Protein AF-A0A431PC73-F1 (afdb_monomer_lite)

Sequence (158 aa):
MQTQPTTPFGRRTLSLAMVASQAATKEFASRPDASETVVHKWRLFRALTEAKAPLGVTDRALSVLHALLSFHQETALTLPEKDANGSESAAVPGIVVFPSNKELSIRAHGMAPATLRRHIAMLVDAGLIIRRDSPNGKRFARRGQGGEIEDAFGFDLT

Foldseek 3Di:
DDDDDQDDEDPDDDDPLLVVLVVVLVVLVPDQCQQVDKDQLVVVLVVCVVVVVVLVADPLLSLLVQLQVVQVPDRIQGQDDDPPPPPLFARPPADFDFDDLVSSCVSSVNDDSVSSVVSVVSCSSSSQKHFRADNVRHFDFDADPVRHGNDGGGIHRD

pLDDT: mean 81.9, std 15.95, range [33.78, 97.06]

Structure (mmCIF, N/CA/C/O backbone):
data_AF-A0A431PC73-F1
#
_entry.id   AF-A0A431PC73-F1
#
loop_
_atom_site.group_PDB
_atom_site.id
_atom_site.type_symbol
_atom_site.label_atom_id
_atom_site.label_alt_id
_atom_site.label_comp_id
_atom_site.label_asym_id
_atom_site.label_entity_id
_atom_site.label_seq_id
_atom_site.pdbx_PDB_ins_code
_atom_site.Cartn_x
_atom_site.Cartn_y
_atom_site.Cartn_z
_atom_site.occupancy
_atom_site.B_iso_or_equiv
_atom_site.auth_seq_id
_atom_site.auth_comp_id
_atom_site.auth_asym_id
_atom_site.auth_atom_id
_atom_site.pdbx_PDB_model_num
ATOM 1 N N . MET A 1 1 ? -24.101 4.544 8.118 1.00 37.22 1 MET A N 1
ATOM 2 C CA . MET A 1 1 ? -23.290 3.620 7.279 1.00 37.22 1 MET A CA 1
ATOM 3 C C . MET A 1 1 ? -23.233 4.135 5.841 1.00 37.22 1 MET A C 1
ATOM 5 O O . MET A 1 1 ? -23.961 3.645 4.985 1.00 37.22 1 MET A O 1
ATOM 9 N N . GLN A 1 2 ? -22.400 5.137 5.548 1.00 37.31 2 GLN A N 1
ATOM 10 C CA . GLN A 1 2 ? -22.151 5.520 4.156 1.00 37.31 2 GLN A CA 1
ATOM 11 C C . GLN A 1 2 ? -21.099 4.587 3.558 1.00 37.31 2 GLN A C 1
ATOM 13 O O . GLN A 1 2 ? -19.930 4.590 3.938 1.00 37.31 2 GLN A O 1
ATOM 18 N N . THR A 1 3 ? -21.518 3.748 2.617 1.00 43.91 3 THR A N 1
ATOM 19 C CA . THR A 1 3 ? -20.591 3.007 1.768 1.00 43.91 3 THR A CA 1
ATOM 20 C C . THR A 1 3 ? -19.985 3.988 0.769 1.00 43.91 3 THR A C 1
ATOM 22 O O . THR A 1 3 ? -20.680 4.411 -0.149 1.00 43.91 3 THR A O 1
ATOM 25 N N . GLN A 1 4 ? -18.706 4.337 0.910 1.00 56.22 4 GLN A N 1
ATOM 26 C CA . GLN A 1 4 ? -17.940 4.953 -0.178 1.00 56.22 4 GLN A CA 1
ATOM 27 C C . GLN A 1 4 ? -17.245 3.833 -0.973 1.00 56.22 4 GLN A C 1
ATOM 29 O O . GLN A 1 4 ? -16.171 3.379 -0.572 1.00 56.22 4 GLN A O 1
ATOM 34 N N . PRO A 1 5 ? -17.852 3.285 -2.045 1.00 54.59 5 PRO A N 1
ATOM 35 C CA . PRO A 1 5 ? -17.118 2.436 -2.973 1.00 54.59 5 PRO A CA 1
ATOM 36 C C . PRO A 1 5 ? -16.045 3.285 -3.661 1.00 54.59 5 PRO A C 1
ATOM 38 O O . PRO A 1 5 ? -16.357 4.285 -4.308 1.00 54.59 5 PRO A O 1
ATOM 41 N N . THR A 1 6 ? -14.773 2.908 -3.526 1.00 66.44 6 THR A N 1
ATOM 42 C CA . THR A 1 6 ? -13.693 3.580 -4.253 1.00 66.44 6 THR A CA 1
ATOM 43 C C . THR A 1 6 ? -13.638 2.998 -5.657 1.00 66.44 6 THR A C 1
ATOM 45 O O . THR A 1 6 ? -13.042 1.951 -5.916 1.00 66.44 6 THR A O 1
ATOM 48 N N . THR A 1 7 ? -14.341 3.645 -6.582 1.00 67.75 7 THR A N 1
ATOM 49 C CA . THR A 1 7 ? -14.282 3.286 -7.999 1.00 67.75 7 THR A CA 1
ATOM 50 C C . THR A 1 7 ? -12.959 3.769 -8.596 1.00 67.75 7 THR A C 1
ATOM 52 O O . THR A 1 7 ? -12.569 4.910 -8.329 1.00 67.75 7 THR A O 1
ATOM 55 N N . PRO A 1 8 ? -12.274 2.957 -9.421 1.00 78.12 8 PRO A N 1
ATOM 56 C CA . PRO A 1 8 ? -11.050 3.382 -10.085 1.00 78.12 8 PRO A CA 1
ATOM 57 C C . PRO A 1 8 ? -11.268 4.659 -10.902 1.00 78.12 8 PRO A C 1
ATOM 59 O O . PRO A 1 8 ? -12.231 4.764 -11.661 1.00 78.12 8 PRO A O 1
ATOM 62 N N . PHE A 1 9 ? -10.362 5.627 -10.779 1.00 79.25 9 PHE A N 1
ATOM 63 C CA . PHE A 1 9 ? -10.462 6.864 -11.554 1.00 79.25 9 PHE A CA 1
ATOM 64 C C . PHE A 1 9 ? -10.069 6.655 -13.028 1.00 79.25 9 PHE A C 1
ATOM 66 O O . PHE A 1 9 ? -9.102 5.957 -13.355 1.00 79.25 9 PHE A O 1
ATOM 73 N N . GLY A 1 10 ? -10.786 7.328 -13.932 1.00 79.38 10 GLY A N 1
ATOM 74 C CA . GLY A 1 10 ? -10.512 7.326 -15.369 1.00 79.38 10 GLY A CA 1
ATOM 75 C C . GLY A 1 10 ? -11.028 6.072 -16.080 1.00 79.38 10 GLY A C 1
ATOM 76 O O . GLY A 1 10 ? -12.151 5.642 -15.861 1.00 79.38 10 GLY A O 1
ATOM 77 N N . ARG A 1 11 ? -10.215 5.496 -16.977 1.00 77.81 11 ARG A N 1
ATOM 78 C CA . ARG A 1 11 ? -10.589 4.330 -17.808 1.00 77.81 11 ARG A CA 1
ATOM 79 C C . ARG A 1 11 ? -10.209 2.975 -17.193 1.00 77.81 11 ARG A C 1
ATOM 81 O O . ARG A 1 11 ? -10.159 1.977 -17.907 1.00 77.81 11 ARG A O 1
ATOM 88 N N . ARG A 1 12 ? -9.856 2.925 -15.905 1.00 78.75 12 ARG A N 1
ATOM 89 C CA . ARG A 1 12 ? -9.447 1.669 -15.262 1.00 78.75 12 ARG A CA 1
ATOM 90 C C . ARG A 1 12 ? -10.686 0.845 -14.916 1.00 78.75 12 ARG A C 1
ATOM 92 O O . ARG A 1 12 ? -11.622 1.348 -14.309 1.00 78.75 12 ARG A O 1
ATOM 99 N N . THR A 1 13 ? -10.674 -0.426 -15.292 1.00 81.88 13 THR A N 1
ATOM 100 C CA . THR A 1 13 ? -11.753 -1.366 -14.983 1.00 81.88 13 THR A CA 1
ATOM 101 C C . THR A 1 13 ? -11.747 -1.734 -13.501 1.00 81.88 13 THR A C 1
ATOM 103 O O . THR A 1 13 ? -10.682 -1.949 -12.918 1.00 81.88 13 THR A O 1
ATOM 106 N N . LEU A 1 14 ? -12.935 -1.844 -12.908 1.00 84.62 14 LEU A N 1
ATOM 107 C CA . LEU A 1 14 ? -13.128 -2.409 -11.575 1.00 84.62 14 LEU A CA 1
ATOM 108 C C . LEU A 1 14 ? -13.103 -3.941 -11.679 1.00 84.62 14 LEU A C 1
ATOM 110 O O . LEU A 1 14 ? -13.917 -4.515 -12.399 1.00 84.62 14 LEU A O 1
ATOM 114 N N . SER A 1 15 ? -12.160 -4.596 -11.000 1.00 85.56 15 SER A N 1
ATOM 115 C CA . SER A 1 15 ? -12.073 -6.062 -10.975 1.00 85.56 15 SER A CA 1
ATOM 116 C C . SER A 1 15 ? -12.799 -6.647 -9.763 1.00 85.56 15 SER A C 1
ATOM 118 O O . SER A 1 15 ? -12.944 -5.987 -8.733 1.00 85.56 15 SER A O 1
ATOM 120 N N . LEU A 1 16 ? -13.215 -7.915 -9.855 1.00 84.88 16 LEU A N 1
ATOM 121 C CA . LEU A 1 16 ? -13.818 -8.628 -8.724 1.00 84.88 16 LEU A CA 1
ATOM 122 C C . LEU A 1 16 ? -12.860 -8.711 -7.527 1.00 84.88 16 LEU A C 1
ATOM 124 O O . LEU A 1 16 ? -13.297 -8.550 -6.394 1.00 84.88 16 LEU A O 1
ATOM 128 N N . ALA A 1 17 ? -11.559 -8.887 -7.779 1.00 83.44 17 ALA A N 1
ATOM 129 C CA . ALA A 1 17 ? -10.535 -8.892 -6.736 1.00 83.44 17 ALA A CA 1
ATOM 130 C C . ALA A 1 17 ? -10.521 -7.574 -5.944 1.00 83.44 17 ALA A C 1
ATOM 132 O O . ALA A 1 17 ? -10.497 -7.601 -4.721 1.00 83.44 17 ALA A O 1
ATOM 133 N N . MET A 1 18 ? -10.644 -6.423 -6.619 1.00 85.50 18 MET A N 1
ATOM 134 C CA . MET A 1 18 ? -10.727 -5.123 -5.941 1.00 85.50 18 MET A CA 1
ATOM 135 C C . MET A 1 18 ? -11.972 -5.013 -5.058 1.00 85.50 18 MET A C 1
ATOM 137 O O . MET A 1 18 ? -11.890 -4.490 -3.949 1.00 85.50 18 MET A O 1
ATOM 141 N N . VAL A 1 19 ? -13.120 -5.501 -5.537 1.00 87.31 19 VAL A N 1
ATOM 142 C CA . VAL A 1 19 ? -14.366 -5.503 -4.756 1.00 87.31 19 VAL A CA 1
ATOM 143 C C . VAL A 1 19 ? -14.240 -6.430 -3.547 1.00 87.31 19 VAL A C 1
ATOM 145 O O . VAL A 1 19 ? -14.626 -6.039 -2.448 1.00 87.31 19 VAL A O 1
ATOM 148 N N . ALA A 1 20 ? -13.656 -7.615 -3.728 1.00 86.69 20 ALA A N 1
ATOM 149 C CA . ALA A 1 20 ? -13.419 -8.576 -2.657 1.00 86.69 20 ALA A CA 1
ATOM 150 C C . ALA A 1 20 ? -12.474 -8.013 -1.586 1.00 86.69 20 ALA A C 1
ATOM 152 O O . ALA A 1 20 ? -12.805 -8.082 -0.406 1.00 86.69 20 ALA A O 1
ATOM 153 N N . SER A 1 21 ? -11.361 -7.378 -1.975 1.00 86.00 21 SER A N 1
ATOM 154 C CA . SER A 1 21 ? -10.459 -6.701 -1.034 1.00 86.00 21 SER A CA 1
ATOM 155 C C . SER A 1 21 ? -11.179 -5.592 -0.265 1.00 86.00 21 SER A C 1
ATOM 157 O O . SER A 1 21 ? -11.109 -5.554 0.956 1.00 86.00 21 SER A O 1
ATOM 159 N N . GLN A 1 22 ? -11.953 -4.735 -0.946 1.00 85.88 22 GLN A N 1
ATOM 160 C CA . GLN A 1 22 ? -12.734 -3.688 -0.272 1.00 85.88 22 GLN A CA 1
ATOM 161 C C . GLN A 1 22 ? -13.784 -4.258 0.693 1.00 85.88 22 GLN A C 1
ATOM 163 O O . GLN A 1 22 ? -14.044 -3.657 1.734 1.00 85.88 22 GLN A O 1
ATOM 168 N N . ALA A 1 23 ? -14.417 -5.381 0.349 1.00 86.19 23 ALA A N 1
ATOM 169 C CA . ALA A 1 23 ? -15.385 -6.047 1.212 1.00 86.19 23 ALA A CA 1
ATOM 170 C C . ALA A 1 23 ? -14.708 -6.666 2.443 1.00 86.19 23 ALA A C 1
ATOM 172 O O . ALA A 1 23 ? -15.176 -6.439 3.555 1.00 86.19 23 ALA A O 1
ATOM 173 N N . ALA A 1 24 ? -13.583 -7.361 2.259 1.00 86.25 24 ALA A N 1
ATOM 174 C CA . ALA A 1 24 ? -12.820 -7.978 3.341 1.00 86.25 24 ALA A CA 1
ATOM 175 C C . ALA A 1 24 ? -12.289 -6.935 4.336 1.00 86.25 24 ALA A C 1
ATOM 177 O O . ALA A 1 24 ? -12.461 -7.098 5.541 1.00 86.25 24 ALA A O 1
ATOM 178 N N . THR A 1 25 ? -11.732 -5.821 3.848 1.00 85.19 25 THR A N 1
ATOM 179 C CA . THR A 1 25 ? -11.276 -4.715 4.706 1.00 85.19 25 THR A CA 1
ATOM 180 C C . THR A 1 25 ? -12.433 -4.107 5.503 1.00 85.19 25 THR A C 1
ATOM 182 O O . THR A 1 25 ? -12.283 -3.814 6.688 1.00 85.19 25 THR A O 1
ATOM 185 N N . LYS A 1 26 ? -13.619 -3.952 4.894 1.00 82.69 26 LYS A N 1
ATOM 186 C CA . LYS A 1 26 ? -14.819 -3.464 5.598 1.00 82.69 26 LYS A CA 1
ATOM 187 C C . LYS A 1 26 ? -15.314 -4.446 6.650 1.00 82.69 26 LYS A C 1
ATOM 189 O O . LYS A 1 26 ? -15.692 -4.015 7.735 1.00 82.69 26 LYS A O 1
ATOM 194 N N . GLU A 1 27 ? -15.338 -5.736 6.324 1.00 84.88 27 GLU A N 1
ATOM 195 C CA . GLU A 1 27 ? -15.723 -6.781 7.267 1.00 84.88 27 GLU A CA 1
ATOM 196 C C . GLU A 1 27 ? -14.771 -6.774 8.463 1.00 84.88 27 GLU A C 1
ATOM 198 O O . GLU A 1 27 ? -15.233 -6.694 9.597 1.00 84.88 27 GLU A O 1
ATOM 203 N N . PHE A 1 28 ? -13.458 -6.748 8.215 1.00 83.94 28 PHE A N 1
ATOM 204 C CA . PHE A 1 28 ? -12.444 -6.655 9.259 1.00 83.94 28 PHE A CA 1
ATOM 205 C C . PHE A 1 28 ? -12.649 -5.410 10.133 1.00 83.94 28 PHE A C 1
ATOM 207 O O . PHE A 1 28 ? -12.823 -5.545 11.337 1.00 83.94 28 PHE A O 1
ATOM 214 N N . ALA A 1 29 ? -12.772 -4.219 9.540 1.00 80.81 29 ALA A N 1
ATOM 215 C CA . ALA A 1 29 ? -12.996 -2.965 10.273 1.00 80.81 29 ALA A CA 1
ATOM 216 C C . ALA A 1 29 ? -14.370 -2.865 10.979 1.00 80.81 29 ALA A C 1
ATOM 218 O O . ALA A 1 29 ? -14.631 -1.923 11.736 1.00 80.81 29 ALA A O 1
ATOM 219 N N . SER A 1 30 ? -15.295 -3.789 10.705 1.00 79.62 30 SER A N 1
ATOM 220 C CA . SER A 1 30 ? -16.579 -3.875 11.407 1.00 79.62 30 SER A CA 1
ATOM 221 C C . SER A 1 30 ? -16.519 -4.722 12.677 1.00 79.62 30 SER A C 1
ATOM 223 O O . SER A 1 30 ? -17.441 -4.631 13.488 1.00 79.62 30 SER A O 1
ATOM 225 N N . ARG A 1 31 ? -15.453 -5.511 12.867 1.00 81.50 31 ARG A N 1
ATOM 226 C CA . ARG A 1 31 ? -15.305 -6.358 14.050 1.00 81.50 31 ARG A CA 1
ATOM 227 C C . ARG A 1 31 ? -14.971 -5.507 15.285 1.00 81.50 31 ARG A C 1
ATOM 229 O O . ARG A 1 31 ? -14.236 -4.527 15.161 1.00 81.50 31 ARG A O 1
ATOM 236 N N . PRO A 1 32 ? -15.511 -5.849 16.465 1.00 74.50 32 PRO A N 1
ATOM 237 C CA . PRO A 1 32 ? -15.294 -5.076 17.689 1.00 74.50 32 PRO A CA 1
ATOM 238 C C . PRO A 1 32 ? -13.840 -5.121 18.189 1.00 74.50 32 PRO A C 1
ATOM 240 O O . PRO A 1 32 ? -13.393 -4.173 18.816 1.00 74.50 32 PRO A O 1
ATOM 243 N N . ASP A 1 33 ? -13.095 -6.177 17.865 1.00 79.25 33 ASP A N 1
ATOM 244 C CA . ASP A 1 33 ? -11.677 -6.393 18.193 1.00 79.25 33 ASP A CA 1
ATOM 245 C C . ASP A 1 33 ? -10.706 -5.809 17.145 1.00 79.25 33 ASP A C 1
ATOM 247 O O . ASP A 1 33 ? -9.482 -5.890 17.279 1.00 79.25 33 ASP A O 1
ATOM 251 N N . ALA A 1 34 ? -11.227 -5.205 16.073 1.00 75.50 34 ALA A N 1
ATOM 252 C CA . ALA A 1 34 ? -10.406 -4.724 14.966 1.00 75.50 34 ALA A CA 1
ATOM 253 C C . ALA A 1 34 ? -9.496 -3.551 15.365 1.00 75.50 34 ALA A C 1
ATOM 255 O O . ALA A 1 34 ? -8.365 -3.467 14.887 1.00 75.50 34 ALA A O 1
ATOM 256 N N . SER A 1 35 ? -9.957 -2.666 16.257 1.00 73.69 35 SER A N 1
ATOM 257 C CA . SER A 1 35 ? -9.148 -1.564 16.801 1.00 73.69 35 SER A CA 1
ATOM 258 C C . SER A 1 35 ? -8.078 -2.042 17.786 1.00 73.69 35 SER A C 1
ATOM 260 O O . SER A 1 35 ? -7.028 -1.417 17.899 1.00 73.69 35 SER A O 1
ATOM 262 N N . GLU A 1 36 ? -8.294 -3.185 18.444 1.00 79.31 36 GLU A N 1
ATOM 263 C CA . GLU A 1 36 ? -7.313 -3.812 19.343 1.00 79.31 36 GLU A CA 1
ATOM 264 C C . GLU A 1 36 ? -6.203 -4.548 18.577 1.00 79.31 36 GLU A C 1
ATOM 266 O O . GLU A 1 36 ? -5.152 -4.886 19.130 1.00 79.31 36 GLU A O 1
ATOM 271 N N . THR A 1 37 ? -6.407 -4.797 17.281 1.00 81.56 37 THR A N 1
ATOM 272 C CA . THR A 1 37 ? -5.429 -5.488 16.446 1.00 81.56 37 THR A CA 1
ATOM 273 C C . THR A 1 37 ? -4.266 -4.557 16.099 1.00 81.56 37 THR A C 1
ATOM 275 O O . THR A 1 37 ? -4.354 -3.705 15.217 1.00 81.56 37 THR A O 1
ATOM 278 N N . VAL A 1 38 ? -3.133 -4.764 16.773 1.00 85.81 38 VAL A N 1
ATOM 279 C CA . VAL A 1 38 ? -1.888 -4.015 16.549 1.00 85.81 38 VAL A CA 1
ATOM 280 C C . VAL A 1 38 ? -0.928 -4.828 15.679 1.00 85.81 38 VAL A C 1
ATOM 282 O O . VAL A 1 38 ? -0.388 -5.849 16.114 1.00 85.81 38 VAL A O 1
ATOM 285 N N . VAL A 1 39 ? -0.632 -4.354 14.465 1.00 88.50 39 VAL A N 1
ATOM 286 C CA . VAL A 1 39 ? 0.320 -5.024 13.559 1.00 88.50 39 VAL A CA 1
ATOM 287 C C . VAL A 1 39 ? 1.603 -4.213 13.403 1.00 88.50 39 VAL A C 1
ATOM 289 O O . VAL A 1 39 ? 1.595 -3.061 12.990 1.00 88.50 39 VAL A O 1
ATOM 292 N N . HIS A 1 40 ? 2.762 -4.815 13.674 1.00 92.06 40 HIS A N 1
ATOM 293 C CA . HIS A 1 40 ? 4.047 -4.135 13.485 1.00 92.06 40 HIS A CA 1
ATOM 294 C C . HIS A 1 40 ? 4.447 -4.082 11.998 1.00 92.06 40 HIS A C 1
ATOM 296 O O . HIS A 1 40 ? 4.828 -5.109 11.419 1.00 92.06 40 HIS A O 1
ATOM 302 N N . LYS A 1 41 ? 4.483 -2.881 11.398 1.00 93.06 41 LYS A N 1
ATOM 303 C CA . LYS A 1 41 ? 4.658 -2.673 9.944 1.00 93.06 41 LYS A CA 1
ATOM 304 C C . LYS A 1 41 ? 5.851 -3.408 9.335 1.00 93.06 41 LYS A C 1
ATOM 306 O O . LYS A 1 41 ? 5.728 -4.061 8.304 1.00 93.06 41 LYS A O 1
ATOM 311 N N . TRP A 1 42 ? 7.008 -3.382 10.000 1.00 94.38 42 TRP A N 1
ATOM 312 C CA . TRP A 1 42 ? 8.220 -4.012 9.461 1.00 94.38 42 TRP A CA 1
ATOM 313 C C . TRP A 1 42 ? 8.271 -5.529 9.647 1.00 94.38 42 TRP A C 1
ATOM 315 O O . TRP A 1 42 ? 8.955 -6.215 8.890 1.00 94.38 42 TRP A O 1
ATOM 325 N N . ARG A 1 43 ? 7.527 -6.074 10.618 1.00 94.00 43 ARG A N 1
ATOM 326 C CA . ARG A 1 43 ? 7.406 -7.526 10.784 1.00 94.00 43 ARG A CA 1
ATOM 327 C C . ARG A 1 43 ? 6.495 -8.078 9.691 1.00 94.00 43 ARG A C 1
ATOM 329 O O . ARG A 1 43 ? 6.859 -9.065 9.062 1.00 94.00 43 ARG A O 1
ATOM 336 N N . LEU A 1 44 ? 5.387 -7.383 9.420 1.00 92.81 44 LEU A N 1
ATOM 337 C CA . LEU A 1 44 ? 4.516 -7.663 8.282 1.00 92.81 44 LEU A CA 1
ATOM 338 C C . LEU A 1 44 ? 5.287 -7.565 6.960 1.00 92.81 44 LEU A C 1
ATOM 340 O O . LEU A 1 44 ? 5.277 -8.505 6.176 1.00 92.81 44 LEU A O 1
ATOM 344 N N . PHE A 1 45 ? 6.023 -6.473 6.739 1.00 95.00 45 PHE A N 1
ATOM 345 C CA . PHE A 1 45 ? 6.813 -6.294 5.521 1.00 95.00 45 PHE A CA 1
ATOM 346 C C . PHE A 1 45 ? 7.827 -7.425 5.297 1.00 95.00 45 PHE A C 1
ATOM 348 O O . PHE A 1 45 ? 7.980 -7.911 4.175 1.00 95.00 45 PHE A O 1
ATOM 355 N N . ARG A 1 46 ? 8.497 -7.883 6.363 1.00 95.88 46 ARG A N 1
ATOM 356 C CA . ARG A 1 46 ? 9.415 -9.022 6.276 1.00 95.88 46 ARG A CA 1
ATOM 357 C C . ARG A 1 46 ? 8.679 -10.307 5.887 1.00 95.88 46 ARG A C 1
ATOM 359 O O . ARG A 1 46 ? 9.112 -10.971 4.952 1.00 95.88 46 ARG A O 1
ATOM 366 N N . ALA A 1 47 ? 7.544 -10.602 6.521 1.00 95.06 47 ALA A N 1
ATOM 367 C CA . ALA A 1 47 ? 6.726 -11.768 6.179 1.00 95.06 47 ALA A CA 1
ATOM 368 C C . ALA A 1 47 ? 6.241 -11.731 4.716 1.00 95.06 47 ALA A C 1
ATOM 370 O O . ALA A 1 47 ? 6.323 -12.731 4.009 1.00 95.06 47 ALA A O 1
ATOM 371 N N . LEU A 1 48 ? 5.819 -10.563 4.221 1.00 94.75 48 LEU A N 1
ATOM 372 C CA . LEU A 1 48 ? 5.451 -10.372 2.812 1.00 94.75 48 LEU A CA 1
ATOM 373 C C . LEU A 1 48 ? 6.641 -10.569 1.865 1.00 94.75 48 LEU A C 1
ATOM 375 O O . LEU A 1 48 ? 6.476 -11.077 0.759 1.00 94.75 48 LEU A O 1
ATOM 379 N N . THR A 1 49 ? 7.843 -10.181 2.295 1.00 95.44 49 THR A N 1
ATOM 380 C CA . THR A 1 49 ? 9.074 -10.380 1.519 1.00 95.44 49 THR A CA 1
ATOM 381 C C . THR A 1 49 ? 9.437 -11.858 1.415 1.00 95.44 49 THR A C 1
ATOM 383 O O . THR A 1 49 ? 9.802 -12.323 0.336 1.00 95.44 49 THR A O 1
ATOM 386 N N . GLU A 1 50 ? 9.285 -12.6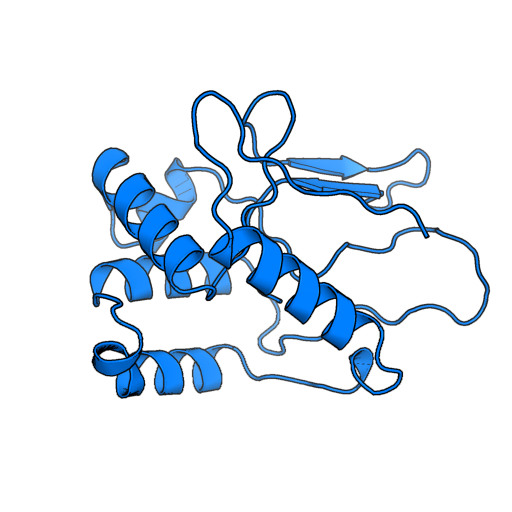08 2.507 1.00 95.62 50 GLU A N 1
ATOM 387 C CA . GLU A 1 50 ? 9.467 -14.063 2.539 1.00 95.62 50 GLU A CA 1
ATOM 388 C C . GLU A 1 50 ? 8.407 -14.774 1.675 1.00 95.62 50 GLU A C 1
ATOM 390 O O . GLU A 1 50 ? 8.728 -15.683 0.912 1.00 95.62 50 GLU A O 1
ATOM 395 N N . ALA A 1 51 ? 7.159 -14.295 1.703 1.00 94.31 51 ALA A N 1
ATOM 396 C CA . ALA A 1 51 ? 6.029 -14.847 0.954 1.00 94.31 51 ALA A CA 1
ATOM 397 C C . ALA A 1 51 ? 5.829 -14.240 -0.453 1.00 94.31 51 ALA A C 1
ATOM 399 O O . ALA A 1 51 ? 4.780 -14.427 -1.068 1.00 94.31 51 ALA A O 1
ATOM 400 N N . LYS A 1 52 ? 6.810 -13.520 -1.011 1.00 93.31 52 LYS A N 1
ATOM 401 C CA . LYS A 1 52 ? 6.620 -12.757 -2.263 1.00 93.31 52 LYS A CA 1
ATOM 402 C C . LYS A 1 52 ? 6.214 -13.608 -3.473 1.00 93.31 52 LYS A C 1
ATOM 404 O O . LYS A 1 52 ? 5.410 -13.171 -4.293 1.00 93.31 52 LYS A O 1
ATOM 409 N N . ALA A 1 53 ? 6.757 -14.824 -3.571 1.00 92.75 53 ALA A N 1
ATOM 410 C CA . ALA A 1 53 ? 6.512 -15.738 -4.684 1.00 92.75 53 ALA A CA 1
ATOM 411 C C . ALA A 1 53 ? 5.057 -16.242 -4.734 1.00 92.75 53 ALA A C 1
ATOM 413 O O . ALA A 1 53 ? 4.420 -16.040 -5.769 1.00 92.75 53 ALA A O 1
ATOM 414 N N . PRO A 1 54 ? 4.486 -16.827 -3.657 1.00 94.44 54 PRO A N 1
ATOM 415 C CA . PRO A 1 54 ? 3.080 -17.237 -3.661 1.00 94.44 54 PRO A CA 1
ATOM 416 C C . PRO A 1 54 ? 2.106 -16.056 -3.767 1.00 94.44 54 PRO A C 1
ATOM 418 O O . PRO A 1 54 ? 1.013 -16.221 -4.296 1.00 94.44 54 PRO A O 1
ATOM 421 N N . LEU A 1 55 ? 2.505 -14.859 -3.324 1.00 90.56 55 LEU A N 1
ATOM 422 C CA . LEU A 1 55 ? 1.714 -13.633 -3.477 1.00 90.56 55 LEU A CA 1
ATOM 423 C C . LEU A 1 55 ? 1.764 -13.037 -4.897 1.00 90.56 55 LEU A C 1
ATOM 425 O O . LEU A 1 55 ? 1.051 -12.078 -5.181 1.00 90.56 55 LEU A O 1
ATOM 429 N N . GLY A 1 56 ? 2.619 -13.554 -5.788 1.00 92.62 56 GLY A N 1
ATOM 430 C CA . GLY A 1 56 ? 2.765 -13.038 -7.152 1.00 92.62 56 GLY A CA 1
ATOM 431 C C . GLY A 1 56 ? 3.354 -11.623 -7.230 1.00 92.62 56 GLY A C 1
ATOM 432 O O . GLY A 1 56 ? 3.164 -10.931 -8.230 1.00 92.62 56 GLY A O 1
ATOM 433 N N . VAL A 1 57 ? 4.072 -11.173 -6.194 1.00 95.19 57 VAL A N 1
ATOM 434 C CA . VAL A 1 57 ? 4.661 -9.827 -6.130 1.00 95.19 57 VAL A CA 1
ATOM 435 C C . VAL A 1 57 ? 6.171 -9.855 -6.347 1.00 95.19 57 VAL A C 1
ATOM 437 O O . VAL A 1 57 ? 6.882 -10.766 -5.930 1.00 95.19 57 VAL A O 1
ATOM 440 N N . THR A 1 58 ? 6.691 -8.819 -7.004 1.00 95.62 58 THR A N 1
ATOM 441 C CA . THR A 1 58 ? 8.133 -8.680 -7.261 1.00 95.62 58 THR A CA 1
ATOM 442 C C . THR A 1 58 ? 8.820 -7.824 -6.205 1.00 95.62 58 THR A C 1
ATOM 44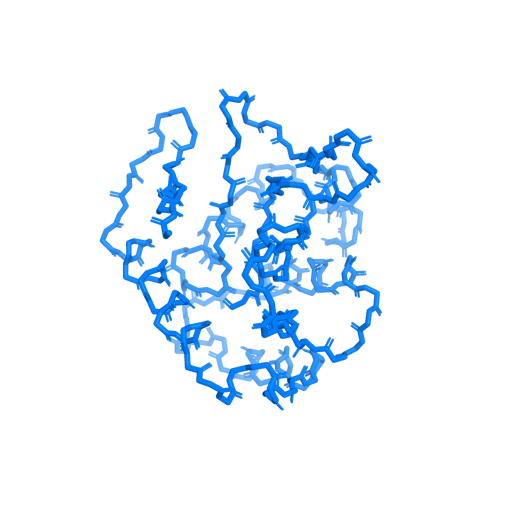4 O O . THR A 1 58 ? 8.193 -6.970 -5.575 1.00 95.62 58 THR A O 1
ATOM 447 N N . ASP A 1 59 ? 10.144 -7.955 -6.092 1.00 95.31 59 ASP A N 1
ATOM 448 C CA . ASP A 1 59 ? 10.975 -7.118 -5.214 1.00 95.31 59 ASP A CA 1
ATOM 449 C C . ASP A 1 59 ? 10.750 -5.619 -5.441 1.00 95.31 59 ASP A C 1
ATOM 451 O O . ASP A 1 59 ? 10.705 -4.833 -4.500 1.00 95.31 59 ASP A O 1
ATOM 455 N N . ARG A 1 60 ? 10.520 -5.213 -6.695 1.00 96.12 60 ARG A N 1
ATOM 456 C CA . ARG A 1 60 ? 10.229 -3.816 -7.033 1.00 96.12 60 ARG A CA 1
ATOM 457 C C . ARG A 1 60 ? 8.871 -3.352 -6.508 1.00 96.12 60 ARG A C 1
ATOM 459 O O . ARG A 1 60 ? 8.759 -2.191 -6.131 1.00 96.12 60 ARG A O 1
ATOM 466 N N . ALA A 1 61 ? 7.856 -4.218 -6.449 1.00 95.94 61 ALA A N 1
ATOM 467 C CA . ALA A 1 61 ? 6.607 -3.871 -5.767 1.00 95.94 61 ALA A CA 1
ATOM 468 C C . ALA A 1 61 ? 6.783 -3.797 -4.257 1.00 95.94 61 ALA A C 1
ATOM 470 O O . ALA A 1 61 ? 6.269 -2.864 -3.648 1.00 95.94 61 ALA A O 1
ATOM 471 N N . LEU A 1 62 ? 7.566 -4.696 -3.666 1.00 96.38 62 LEU A N 1
ATOM 472 C CA . LEU A 1 62 ? 7.890 -4.613 -2.245 1.00 96.38 62 LEU A CA 1
ATOM 473 C C . LEU A 1 62 ? 8.660 -3.329 -1.909 1.00 96.38 62 LEU A C 1
ATOM 475 O O . LEU A 1 62 ? 8.359 -2.704 -0.900 1.00 96.38 62 LEU A O 1
ATOM 479 N N . SER A 1 63 ? 9.55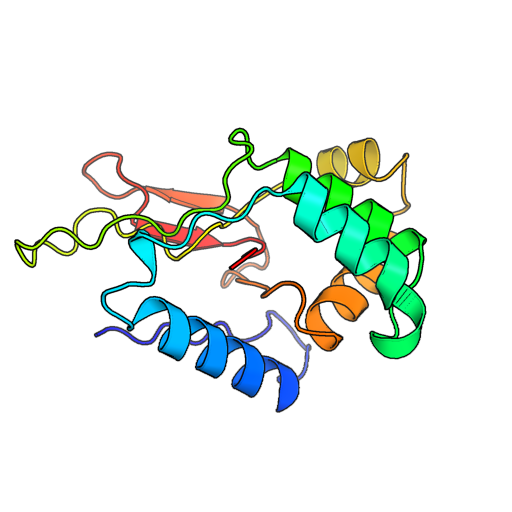9 -2.843 -2.773 1.00 96.81 63 SER A N 1
ATOM 480 C CA . SER A 1 63 ? 10.184 -1.521 -2.588 1.00 96.81 63 SER A CA 1
ATOM 481 C C . SER A 1 63 ? 9.155 -0.384 -2.560 1.00 96.81 63 SER A C 1
ATOM 483 O O . SER A 1 63 ? 9.292 0.561 -1.787 1.00 96.81 63 SER A O 1
ATOM 485 N N . VAL A 1 64 ? 8.107 -0.467 -3.388 1.00 97.06 64 VAL A N 1
ATOM 486 C CA . VAL A 1 64 ? 7.010 0.513 -3.380 1.00 97.06 64 VAL A CA 1
ATOM 487 C C . VAL A 1 64 ? 6.170 0.380 -2.112 1.00 97.06 64 VAL A C 1
ATOM 489 O O . VAL A 1 64 ? 5.846 1.398 -1.508 1.00 97.06 64 VAL A O 1
ATOM 492 N N . LEU A 1 65 ? 5.862 -0.841 -1.671 1.00 96.50 65 LEU A N 1
ATOM 493 C CA . LEU A 1 65 ? 5.137 -1.082 -0.423 1.00 96.50 65 LEU A CA 1
ATOM 494 C C . LEU A 1 65 ? 5.918 -0.558 0.789 1.00 96.50 65 LEU A C 1
ATOM 496 O O . LEU A 1 65 ? 5.360 0.156 1.614 1.00 96.50 65 LEU A O 1
ATOM 500 N N . HIS A 1 66 ? 7.223 -0.826 0.857 1.00 96.50 66 HIS A N 1
ATOM 501 C CA . HIS A 1 66 ? 8.115 -0.270 1.873 1.00 96.50 66 HIS A CA 1
ATOM 502 C C . HIS A 1 66 ? 8.069 1.264 1.879 1.00 96.50 66 HIS A C 1
ATOM 504 O O . HIS A 1 66 ? 7.936 1.889 2.933 1.00 96.50 66 HIS A O 1
ATOM 510 N N . ALA A 1 67 ? 8.140 1.883 0.696 1.00 96.31 67 ALA A N 1
ATOM 511 C CA . ALA A 1 67 ? 8.031 3.329 0.567 1.00 96.31 67 ALA A CA 1
ATOM 512 C C . ALA A 1 67 ? 6.675 3.841 1.082 1.00 96.31 67 ALA A C 1
ATOM 514 O O . ALA A 1 67 ? 6.662 4.812 1.833 1.00 96.31 67 ALA A O 1
ATOM 515 N N . LEU A 1 68 ? 5.560 3.178 0.754 1.00 95.19 68 LEU A N 1
ATOM 516 C CA . LEU A 1 68 ? 4.226 3.518 1.266 1.00 95.19 68 LEU A CA 1
ATOM 517 C C . LEU A 1 68 ? 4.149 3.420 2.797 1.00 95.19 68 LEU A C 1
ATOM 519 O O . LEU A 1 68 ? 3.746 4.388 3.439 1.00 95.19 68 LEU A O 1
ATOM 523 N N . LEU A 1 69 ? 4.619 2.314 3.383 1.00 93.94 69 LEU A N 1
ATOM 524 C CA . LEU A 1 69 ? 4.659 2.103 4.837 1.00 93.94 69 LEU A CA 1
ATOM 525 C C . LEU A 1 69 ? 5.501 3.160 5.564 1.00 93.94 69 LEU A C 1
ATOM 527 O O . LEU A 1 69 ? 5.219 3.498 6.710 1.00 93.94 69 LEU A O 1
ATOM 531 N N . SER A 1 70 ? 6.524 3.713 4.909 1.00 93.19 70 SER A N 1
ATOM 532 C CA . SER A 1 70 ? 7.355 4.769 5.499 1.00 93.19 70 SER A CA 1
ATOM 533 C C . SER A 1 70 ? 6.682 6.149 5.560 1.00 93.19 70 SER A C 1
ATOM 535 O O . SER A 1 70 ? 7.178 7.024 6.266 1.00 93.19 70 SER A O 1
ATOM 537 N N . PHE A 1 71 ? 5.568 6.363 4.846 1.00 90.69 71 PHE A N 1
ATOM 538 C CA . PHE A 1 71 ? 4.746 7.570 5.007 1.00 90.69 71 PHE A CA 1
ATOM 539 C C . PHE A 1 71 ? 3.819 7.484 6.224 1.00 90.69 71 PHE A C 1
ATOM 541 O O . PHE A 1 71 ? 3.340 8.517 6.686 1.00 90.69 71 PHE A O 1
ATOM 548 N N . HIS A 1 72 ? 3.605 6.281 6.763 1.00 87.25 72 HIS A N 1
ATOM 549 C CA . HIS A 1 72 ? 2.979 6.095 8.063 1.00 87.25 72 HIS A CA 1
ATOM 550 C C . HIS A 1 72 ? 4.038 6.255 9.157 1.00 87.25 72 HIS A C 1
ATOM 552 O O . HIS A 1 72 ? 5.000 5.479 9.219 1.00 87.25 72 HIS A O 1
ATOM 558 N N . GLN A 1 73 ? 3.897 7.288 9.991 1.00 82.56 73 GLN A N 1
ATOM 559 C CA . GLN A 1 73 ? 4.910 7.634 10.992 1.00 82.56 73 GLN A CA 1
ATOM 560 C C . GLN A 1 73 ? 5.029 6.535 12.050 1.00 82.56 73 GLN A C 1
ATOM 562 O O . GLN A 1 73 ? 6.133 6.061 12.331 1.00 82.56 73 GLN A O 1
ATOM 567 N N . GLU A 1 74 ? 3.897 6.051 12.556 1.00 85.12 74 GLU A N 1
ATOM 568 C CA . GLU A 1 74 ? 3.875 5.023 13.588 1.00 85.12 74 GLU A CA 1
ATOM 569 C C . GLU A 1 74 ? 4.319 3.662 13.053 1.00 85.12 74 GLU A C 1
ATOM 571 O O . GLU A 1 74 ? 4.177 3.329 11.869 1.00 85.12 74 GLU A O 1
ATOM 576 N N . THR A 1 75 ? 4.932 2.874 13.933 1.00 86.31 75 THR A N 1
ATOM 577 C CA . THR A 1 75 ? 5.409 1.523 13.607 1.00 86.31 75 THR A CA 1
ATOM 578 C C . THR A 1 75 ? 4.315 0.475 13.780 1.00 86.31 75 THR A C 1
ATOM 580 O O . THR A 1 75 ? 4.329 -0.544 13.084 1.00 86.31 75 THR A O 1
ATOM 583 N N . ALA A 1 76 ? 3.368 0.741 14.675 1.00 85.44 76 ALA A N 1
ATOM 584 C CA . ALA A 1 76 ? 2.125 0.005 14.784 1.00 85.44 76 ALA A CA 1
ATOM 585 C C . ALA A 1 76 ? 1.169 0.443 13.668 1.00 85.44 76 ALA A C 1
ATOM 587 O O . ALA A 1 76 ? 1.049 1.626 13.369 1.00 85.44 76 ALA A O 1
ATOM 588 N N . LEU A 1 77 ? 0.536 -0.534 13.033 1.00 83.94 77 LEU A N 1
ATOM 589 C CA . LEU A 1 77 ? -0.621 -0.368 12.174 1.00 83.94 77 LEU A CA 1
ATOM 590 C C . LEU A 1 77 ? -1.826 -0.742 13.032 1.00 83.94 77 LEU A C 1
ATOM 592 O O . LEU A 1 77 ? -1.977 -1.909 13.398 1.00 83.94 77 LEU A O 1
ATOM 596 N N . THR A 1 78 ? -2.611 0.262 13.395 1.00 83.75 78 THR A N 1
ATOM 597 C CA . THR A 1 78 ? -3.836 0.147 14.185 1.00 83.75 78 THR A CA 1
ATOM 598 C C . THR A 1 78 ? -4.958 0.838 13.437 1.00 83.75 78 THR A C 1
ATOM 600 O O . THR A 1 78 ? -4.757 1.864 12.782 1.00 83.75 78 THR A O 1
ATOM 603 N N . LEU A 1 79 ? -6.150 0.258 13.511 1.00 78.75 79 LEU A N 1
ATOM 604 C CA . LEU A 1 79 ? -7.343 0.951 13.057 1.00 78.75 79 LEU A CA 1
ATOM 605 C C . LEU A 1 79 ? -7.723 2.025 14.086 1.00 78.75 79 LEU A C 1
ATOM 607 O O . LEU A 1 79 ? -7.605 1.764 15.283 1.00 78.75 79 LEU A O 1
ATOM 611 N N . PRO A 1 80 ? -8.174 3.214 13.652 1.00 67.69 80 PRO A N 1
ATOM 612 C CA . PRO A 1 80 ? -8.671 4.222 14.580 1.00 67.69 80 PRO A CA 1
ATOM 613 C C . PRO A 1 80 ? -9.872 3.674 15.362 1.00 67.69 80 PRO A C 1
ATOM 615 O O . PRO A 1 80 ? -10.723 2.980 14.795 1.00 67.69 80 PRO A O 1
ATOM 618 N N . GLU A 1 81 ? -9.930 3.970 16.663 1.00 60.53 81 GLU A N 1
ATOM 619 C CA . GLU A 1 81 ? -11.048 3.563 17.515 1.00 60.53 81 GLU A CA 1
ATOM 620 C C . GLU A 1 81 ? -12.357 4.187 17.007 1.00 60.53 81 GLU A C 1
ATOM 622 O O . GLU A 1 81 ? -12.410 5.360 16.633 1.00 60.53 81 GLU A O 1
ATOM 627 N N . LYS A 1 82 ? -13.432 3.391 16.963 1.00 54.97 82 LYS A N 1
ATOM 628 C CA . LYS A 1 82 ? -14.783 3.929 16.778 1.00 54.97 82 LYS A CA 1
ATOM 629 C C . LYS A 1 82 ? -15.256 4.441 18.129 1.00 54.97 82 LYS A C 1
ATOM 631 O O . LYS A 1 82 ? -15.616 3.631 18.981 1.00 54.97 82 LYS A O 1
ATOM 636 N N . ASP A 1 83 ? -15.289 5.755 18.309 1.00 44.78 83 ASP A N 1
ATOM 637 C CA . ASP A 1 83 ? -15.879 6.347 19.507 1.00 44.78 83 ASP A CA 1
ATOM 638 C C . ASP A 1 83 ? -17.317 5.832 19.719 1.00 44.78 83 ASP A C 1
ATOM 640 O O . ASP A 1 83 ? -18.146 5.805 18.806 1.00 44.78 83 ASP A O 1
ATOM 644 N N . ALA A 1 84 ? -17.615 5.412 20.953 1.00 43.91 84 ALA A N 1
ATOM 645 C CA . ALA A 1 84 ? -18.905 4.848 21.368 1.00 43.91 84 ALA A CA 1
ATOM 646 C C . ALA A 1 84 ? -20.064 5.868 21.368 1.00 43.91 84 ALA A C 1
ATOM 648 O O . ALA A 1 84 ? -21.229 5.490 21.495 1.00 43.91 84 ALA A O 1
ATOM 649 N N . ASN A 1 85 ? -19.764 7.155 21.190 1.00 34.28 85 ASN A N 1
ATOM 650 C CA . ASN A 1 85 ? -20.756 8.175 20.885 1.00 34.28 85 ASN A CA 1
ATOM 651 C C . ASN A 1 85 ? -20.779 8.343 19.370 1.00 34.28 85 ASN A C 1
ATOM 653 O O . ASN A 1 85 ? -19.802 8.821 18.812 1.00 34.28 85 ASN A O 1
ATOM 657 N N . GLY A 1 86 ? -21.892 7.991 18.720 1.00 38.66 86 GLY A N 1
ATOM 658 C CA . GLY A 1 86 ? -22.104 8.062 17.266 1.00 38.66 86 GLY A CA 1
ATOM 659 C C . GLY A 1 86 ? -22.024 9.456 16.618 1.00 38.66 86 GLY A C 1
ATOM 660 O O . GLY A 1 86 ? -22.726 9.712 15.644 1.00 38.66 86 GLY A O 1
ATOM 661 N N . SER A 1 87 ? -21.189 10.358 17.131 1.00 33.78 87 SER A N 1
ATOM 662 C CA . SER A 1 87 ? -20.641 11.459 16.356 1.00 33.78 87 SER A CA 1
ATOM 663 C C . SER A 1 87 ? -19.734 10.870 15.283 1.00 33.78 87 SER A C 1
ATOM 665 O O . SER A 1 87 ? -18.632 10.411 15.562 1.00 33.78 87 SER A O 1
ATOM 667 N N . GLU A 1 88 ? -20.197 10.926 14.037 1.00 41.69 88 GLU A N 1
ATOM 668 C CA . GLU A 1 88 ? -19.425 10.686 12.810 1.00 41.69 88 GLU A CA 1
ATOM 669 C C . GLU A 1 88 ? -18.330 11.761 12.605 1.00 41.69 88 GLU A C 1
ATOM 671 O O . GLU A 1 88 ? -18.123 12.265 11.504 1.00 41.69 88 GLU A O 1
ATOM 676 N N . SER A 1 89 ? -17.646 12.169 13.675 1.00 33.97 89 SER A N 1
ATOM 677 C CA . SER A 1 89 ? -16.585 13.162 13.641 1.00 33.97 89 SER A CA 1
ATOM 678 C C . SER A 1 89 ? -15.256 12.431 13.500 1.00 33.97 89 SER A C 1
ATOM 680 O O . SER A 1 89 ? -14.834 11.729 14.409 1.00 33.97 89 SER A O 1
ATOM 682 N N . ALA A 1 90 ? -14.602 12.623 12.353 1.00 40.94 90 ALA A N 1
ATOM 683 C CA . ALA A 1 90 ? -13.196 12.288 12.117 1.00 40.94 90 ALA A CA 1
ATOM 684 C C . ALA A 1 90 ? -12.824 10.801 11.978 1.00 40.94 90 ALA A C 1
ATOM 686 O O . ALA A 1 90 ? -11.694 10.422 12.287 1.00 40.94 90 ALA A O 1
ATOM 687 N N . ALA A 1 91 ? -13.717 9.944 11.472 1.00 40.28 91 ALA A N 1
ATOM 688 C CA . ALA A 1 91 ? -13.334 8.580 11.112 1.00 40.28 91 ALA A CA 1
ATOM 689 C C . ALA A 1 91 ? -12.340 8.611 9.938 1.00 40.28 91 ALA A C 1
ATOM 691 O O . ALA A 1 91 ? -12.743 8.562 8.775 1.00 40.28 91 ALA A O 1
ATOM 692 N N . VAL A 1 92 ? -11.037 8.684 10.230 1.00 49.62 92 VAL A N 1
ATOM 693 C CA . VAL A 1 92 ? -9.993 8.430 9.236 1.00 49.62 92 VAL A CA 1
ATOM 694 C C . VAL A 1 92 ? -10.277 7.029 8.683 1.00 49.62 92 VAL A C 1
ATOM 696 O O . VAL A 1 92 ? -10.260 6.059 9.443 1.00 49.62 92 VAL A O 1
ATOM 699 N N . PRO A 1 93 ? -10.627 6.888 7.395 1.00 56.91 93 PRO A N 1
ATOM 700 C CA . PRO A 1 93 ? -11.099 5.620 6.867 1.00 56.91 93 PRO A CA 1
ATOM 701 C C . PRO A 1 93 ? -9.895 4.701 6.637 1.00 56.91 93 PRO A C 1
ATOM 703 O O . PRO A 1 93 ? -9.403 4.609 5.518 1.00 56.91 93 PRO A O 1
ATOM 706 N N . GLY A 1 94 ? -9.405 4.062 7.700 1.00 67.50 94 GLY A N 1
ATOM 707 C CA . GLY A 1 94 ? -8.243 3.172 7.672 1.00 67.50 94 GLY A CA 1
ATOM 708 C C . GLY A 1 94 ? -6.892 3.894 7.625 1.00 67.50 94 GLY A C 1
ATOM 709 O O . GLY A 1 94 ? -6.792 5.115 7.764 1.00 67.50 94 GLY A O 1
ATOM 710 N N . ILE A 1 95 ? -5.822 3.127 7.415 1.00 84.88 95 ILE A N 1
ATOM 711 C CA . ILE A 1 95 ? -4.443 3.633 7.396 1.00 84.88 95 ILE A CA 1
ATOM 712 C C . ILE A 1 95 ? -4.119 4.169 5.995 1.00 84.88 95 ILE A C 1
ATOM 714 O O . ILE A 1 95 ? -3.476 3.506 5.177 1.00 84.88 95 ILE A O 1
ATOM 718 N N . VAL A 1 96 ? -4.606 5.375 5.686 1.00 88.19 96 VAL A N 1
ATOM 719 C CA . VAL A 1 96 ? -4.486 5.972 4.345 1.00 88.19 96 VAL A CA 1
ATOM 720 C C . VAL A 1 96 ? -3.293 6.918 4.245 1.00 88.19 96 VAL A C 1
ATOM 722 O O . VAL A 1 96 ? -3.225 7.943 4.920 1.00 88.19 96 VAL A O 1
ATOM 725 N N . VAL A 1 97 ? -2.390 6.642 3.304 1.00 90.12 97 VAL A N 1
ATOM 726 C CA . VAL A 1 97 ? -1.266 7.520 2.948 1.00 90.12 97 VAL A CA 1
ATOM 727 C C . VAL A 1 97 ? -1.486 8.169 1.581 1.00 90.12 97 VAL A C 1
ATOM 729 O O . VAL A 1 97 ? -1.923 7.535 0.621 1.00 90.12 97 VAL A O 1
ATOM 732 N N . PHE A 1 98 ? -1.141 9.447 1.444 1.00 90.69 98 PHE A N 1
ATOM 733 C CA . PHE A 1 98 ? -1.369 10.228 0.218 1.00 90.69 98 PHE A CA 1
ATOM 734 C C . PHE A 1 98 ? -0.084 10.884 -0.327 1.00 90.69 98 PHE A C 1
ATOM 736 O O . PHE A 1 98 ? -0.057 12.089 -0.578 1.00 90.69 98 PHE A O 1
ATOM 743 N N . PRO A 1 99 ? 0.999 10.116 -0.561 1.00 90.62 99 PRO A N 1
ATOM 744 C CA . PRO A 1 99 ? 2.263 10.685 -1.010 1.00 90.62 99 PRO A CA 1
ATOM 745 C C . PRO A 1 99 ? 2.198 11.203 -2.449 1.00 90.62 99 PRO A C 1
ATOM 747 O O . PRO A 1 99 ? 1.557 10.608 -3.335 1.00 90.62 99 PRO A O 1
ATOM 750 N N . SER A 1 100 ? 2.952 12.272 -2.715 1.00 88.88 100 SER A N 1
ATOM 751 C CA . SER A 1 100 ? 3.185 12.733 -4.082 1.00 88.88 100 SER A CA 1
ATOM 752 C C . SER A 1 100 ? 3.976 11.682 -4.875 1.00 88.88 100 SER A C 1
ATOM 754 O O . SER A 1 100 ? 4.789 10.936 -4.326 1.00 88.88 100 SER A O 1
ATOM 756 N N . ASN A 1 101 ? 3.786 11.616 -6.200 1.00 90.12 101 ASN A N 1
ATOM 757 C CA . ASN A 1 101 ? 4.565 10.685 -7.035 1.00 90.12 101 ASN A CA 1
ATOM 758 C C . ASN A 1 101 ? 6.077 10.952 -6.950 1.00 90.12 101 ASN A C 1
ATOM 760 O O . ASN A 1 101 ? 6.858 10.013 -7.079 1.00 90.12 101 ASN A O 1
ATOM 764 N N . LYS A 1 102 ? 6.481 12.211 -6.728 1.00 91.19 102 LYS A N 1
ATOM 765 C CA . LYS A 1 102 ? 7.885 12.604 -6.573 1.00 91.19 102 LYS A CA 1
ATOM 766 C C . LYS A 1 102 ? 8.484 11.999 -5.303 1.00 91.19 102 LYS A C 1
ATOM 768 O O . LYS A 1 102 ? 9.498 11.317 -5.381 1.00 91.19 102 LYS A O 1
ATOM 773 N N . GLU A 1 103 ? 7.847 12.193 -4.152 1.00 93.75 103 GLU A N 1
ATOM 774 C CA . GLU A 1 103 ? 8.344 11.655 -2.877 1.00 93.75 103 GLU A CA 1
ATOM 775 C C . GLU A 1 103 ? 8.279 10.131 -2.832 1.00 93.75 103 GLU A C 1
ATOM 777 O O . GLU A 1 103 ? 9.195 9.488 -2.321 1.00 93.75 103 GLU A O 1
ATOM 782 N N . LEU A 1 104 ? 7.213 9.546 -3.390 1.00 94.44 104 LEU A N 1
ATOM 783 C CA . LEU A 1 104 ? 7.078 8.098 -3.483 1.00 94.44 104 LEU A CA 1
ATOM 784 C C . LEU A 1 104 ? 8.180 7.499 -4.365 1.00 94.44 104 LEU A C 1
ATOM 786 O O . LEU A 1 104 ? 8.768 6.487 -4.001 1.00 94.44 104 LEU A O 1
ATOM 790 N N . SER A 1 105 ? 8.504 8.148 -5.488 1.00 94.81 105 SER A N 1
ATOM 791 C CA . SER A 1 105 ? 9.618 7.752 -6.356 1.00 94.81 105 SER A CA 1
ATOM 792 C C . SER A 1 105 ? 10.959 7.808 -5.620 1.00 94.81 105 SER A C 1
ATOM 794 O O . SER A 1 105 ? 11.703 6.831 -5.660 1.00 94.81 105 SER A O 1
ATOM 796 N N . ILE A 1 106 ? 11.240 8.898 -4.893 1.00 95.81 106 ILE A N 1
ATOM 797 C CA . ILE A 1 106 ? 12.480 9.063 -4.114 1.00 95.81 106 ILE A CA 1
ATOM 798 C C . ILE A 1 106 ? 12.638 7.925 -3.099 1.00 95.81 106 ILE A C 1
ATOM 800 O O . ILE A 1 106 ? 13.675 7.265 -3.074 1.00 95.81 106 ILE A O 1
ATOM 804 N N . ARG A 1 107 ? 11.595 7.646 -2.308 1.00 95.56 107 ARG A N 1
ATOM 805 C CA . ARG A 1 107 ? 11.621 6.578 -1.294 1.00 95.56 107 ARG A CA 1
ATOM 806 C C . ARG A 1 107 ? 11.631 5.170 -1.889 1.00 95.56 107 ARG A C 1
ATOM 808 O O . ARG A 1 107 ? 12.157 4.258 -1.266 1.00 95.56 107 ARG A O 1
ATOM 815 N N . ALA A 1 108 ? 11.118 4.999 -3.104 1.00 95.88 108 ALA A N 1
ATOM 816 C CA . ALA A 1 108 ? 11.215 3.762 -3.877 1.00 95.88 108 ALA A CA 1
ATOM 817 C C . ALA A 1 108 ? 12.503 3.696 -4.729 1.00 95.88 108 ALA A C 1
ATOM 819 O O . ALA A 1 108 ? 12.492 3.133 -5.825 1.00 95.88 108 ALA A O 1
ATOM 820 N N . HIS A 1 109 ? 13.606 4.280 -4.246 1.00 95.19 109 HIS A N 1
ATOM 821 C CA . HIS A 1 109 ? 14.928 4.275 -4.889 1.00 95.19 109 HIS A CA 1
ATOM 822 C C . HIS A 1 109 ? 14.956 4.898 -6.296 1.00 95.19 109 HIS A C 1
ATOM 824 O O . HIS A 1 109 ? 15.545 4.346 -7.225 1.00 95.19 109 HIS A O 1
ATOM 830 N N . GLY A 1 110 ? 14.297 6.045 -6.472 1.00 94.06 110 GLY A N 1
ATOM 831 C CA . GLY A 1 110 ? 14.298 6.789 -7.736 1.00 94.06 110 GLY A CA 1
ATOM 832 C C . GLY A 1 110 ? 13.495 6.116 -8.850 1.00 94.06 110 GLY A C 1
ATOM 833 O O . GLY A 1 110 ? 13.785 6.292 -10.033 1.00 94.06 110 GLY A O 1
ATOM 834 N N . MET A 1 111 ? 12.490 5.312 -8.495 1.00 96.19 111 MET A N 1
ATOM 835 C CA . MET A 1 111 ? 11.711 4.550 -9.467 1.00 96.19 111 MET A CA 1
ATOM 836 C C . MET A 1 111 ? 10.999 5.468 -10.469 1.00 96.19 111 MET A C 1
ATOM 838 O O . MET A 1 111 ? 10.242 6.363 -10.085 1.00 96.19 111 MET A O 1
ATOM 842 N N . ALA A 1 112 ? 11.185 5.201 -11.763 1.00 95.62 112 ALA A N 1
ATOM 843 C CA . ALA A 1 112 ? 10.545 5.965 -12.829 1.00 95.62 112 ALA A CA 1
ATOM 844 C C . ALA A 1 112 ? 9.001 5.923 -12.733 1.00 95.62 112 ALA A C 1
ATOM 846 O O . ALA A 1 112 ? 8.438 4.879 -12.384 1.00 95.62 112 ALA A O 1
ATOM 847 N N . PRO A 1 113 ? 8.276 6.998 -13.110 1.00 92.44 113 PRO A N 1
ATOM 848 C CA . PRO A 1 113 ? 6.826 7.081 -12.912 1.00 92.44 113 PRO A CA 1
ATOM 849 C C . PRO A 1 113 ? 6.008 5.955 -13.562 1.00 92.44 113 PRO A C 1
ATOM 851 O O . PRO A 1 113 ? 5.013 5.510 -12.991 1.00 92.44 113 PRO A O 1
ATOM 854 N N . ALA A 1 114 ? 6.398 5.490 -14.753 1.00 93.12 114 ALA A N 1
ATOM 855 C CA . ALA A 1 114 ? 5.712 4.385 -15.430 1.00 93.12 114 ALA A CA 1
ATOM 856 C C . ALA A 1 114 ? 5.869 3.067 -14.657 1.00 93.12 114 ALA A C 1
ATOM 858 O O . ALA A 1 114 ? 4.886 2.373 -14.397 1.00 93.12 114 ALA A O 1
ATOM 859 N N . THR A 1 115 ? 7.094 2.782 -14.216 1.00 95.12 115 THR A N 1
ATOM 860 C CA . THR A 1 115 ? 7.436 1.627 -13.381 1.00 95.12 115 THR A CA 1
ATOM 861 C C . THR A 1 115 ? 6.693 1.677 -12.050 1.00 95.12 115 THR A C 1
ATOM 863 O O . THR A 1 115 ? 6.095 0.683 -11.645 1.00 95.12 115 THR A O 1
ATOM 866 N N . LEU A 1 116 ? 6.622 2.855 -11.425 1.00 95.00 116 LEU A N 1
ATOM 867 C CA . LEU A 1 116 ? 5.879 3.067 -10.187 1.00 95.00 116 LEU A CA 1
ATOM 868 C C . LEU A 1 116 ? 4.390 2.737 -10.353 1.00 95.00 116 LEU A C 1
ATOM 870 O O . LEU A 1 116 ? 3.837 1.975 -9.565 1.00 95.00 116 LEU A O 1
ATOM 874 N N . ARG A 1 117 ? 3.740 3.241 -11.414 1.00 92.12 117 ARG A N 1
ATOM 875 C CA . ARG A 1 117 ? 2.327 2.929 -11.702 1.00 92.12 117 ARG A CA 1
ATOM 876 C C . ARG A 1 117 ? 2.089 1.433 -11.903 1.00 92.12 117 ARG A C 1
ATOM 878 O O . ARG A 1 117 ? 1.085 0.924 -11.410 1.00 92.12 117 ARG A O 1
ATOM 885 N N . ARG A 1 118 ? 3.000 0.743 -12.597 1.00 94.25 118 ARG A N 1
ATOM 886 C CA . ARG A 1 118 ? 2.934 -0.710 -12.813 1.00 94.25 118 ARG A CA 1
ATOM 887 C C . ARG A 1 118 ? 3.005 -1.478 -11.494 1.00 94.25 118 ARG A C 1
ATOM 889 O O . ARG A 1 118 ? 2.188 -2.357 -11.259 1.00 94.25 118 ARG A O 1
ATOM 896 N N . HIS A 1 119 ? 3.949 -1.132 -10.622 1.00 96.12 119 HIS A N 1
ATOM 897 C CA . HIS A 1 119 ? 4.114 -1.829 -9.346 1.00 96.12 119 HIS A CA 1
ATOM 898 C C . HIS A 1 119 ? 3.006 -1.504 -8.340 1.00 96.12 119 HIS A C 1
ATOM 900 O O . HIS A 1 119 ? 2.578 -2.398 -7.622 1.00 96.12 119 HIS A O 1
ATOM 906 N N . ILE A 1 120 ? 2.466 -0.282 -8.351 1.00 93.94 120 ILE A N 1
ATOM 907 C CA . ILE A 1 120 ? 1.242 0.046 -7.606 1.00 93.94 120 ILE A CA 1
ATOM 908 C C . ILE A 1 120 ? 0.073 -0.819 -8.084 1.00 93.9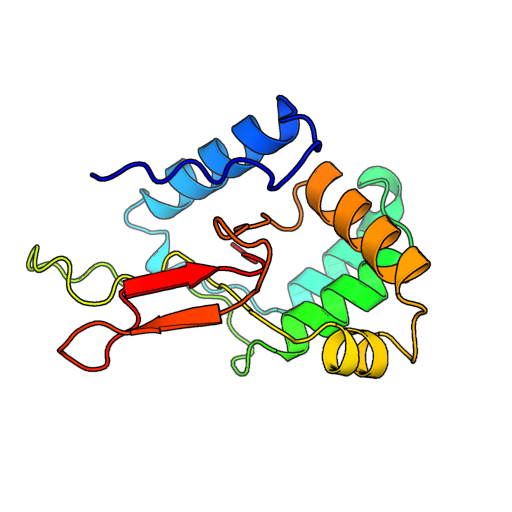4 120 ILE A C 1
ATOM 910 O O . ILE A 1 120 ? -0.667 -1.336 -7.259 1.00 93.94 120 ILE A O 1
ATOM 914 N N . ALA A 1 121 ? -0.110 -0.972 -9.401 1.00 92.12 121 ALA A N 1
ATOM 915 C CA . ALA A 1 121 ? -1.177 -1.818 -9.930 1.00 92.12 121 ALA A CA 1
ATOM 916 C C . ALA A 1 121 ? -1.036 -3.261 -9.433 1.00 92.12 121 ALA A C 1
ATOM 918 O O . ALA A 1 121 ? -2.004 -3.793 -8.916 1.00 92.12 121 ALA A O 1
ATOM 919 N N . MET A 1 122 ? 0.174 -3.820 -9.469 1.00 94.19 122 MET A N 1
ATOM 920 C CA . MET A 1 122 ? 0.441 -5.167 -8.960 1.00 94.19 122 MET A CA 1
ATOM 921 C C . MET A 1 122 ? 0.149 -5.324 -7.462 1.00 94.19 122 MET A C 1
ATOM 923 O O . MET A 1 122 ? -0.399 -6.344 -7.069 1.00 94.19 122 MET A O 1
ATOM 927 N N . LEU A 1 123 ? 0.475 -4.331 -6.625 1.00 94.75 123 LEU A N 1
ATOM 928 C CA . LEU A 1 123 ? 0.127 -4.372 -5.196 1.00 94.75 123 LEU A CA 1
ATOM 929 C C . LEU A 1 123 ? -1.393 -4.354 -4.971 1.00 94.75 123 LEU A C 1
ATOM 931 O O . LEU A 1 123 ? -1.881 -5.050 -4.087 1.00 94.75 123 LEU A O 1
ATOM 935 N N . VAL A 1 124 ? -2.128 -3.577 -5.774 1.00 92.44 124 VAL A N 1
ATOM 936 C CA . VAL A 1 124 ? -3.599 -3.540 -5.729 1.00 92.44 124 VAL A CA 1
ATOM 937 C C . VAL A 1 124 ? -4.192 -4.862 -6.205 1.00 92.44 124 VAL A C 1
ATOM 939 O O . VAL A 1 124 ? -5.107 -5.383 -5.581 1.00 92.44 124 VAL A O 1
ATOM 942 N N . ASP A 1 125 ? -3.669 -5.415 -7.296 1.00 90.69 125 ASP A N 1
ATOM 943 C CA . ASP A 1 125 ? -4.170 -6.663 -7.871 1.00 90.69 125 ASP A CA 1
ATOM 944 C C . ASP A 1 125 ? -3.873 -7.862 -6.946 1.00 90.69 125 ASP A C 1
ATOM 946 O O . ASP A 1 125 ? -4.673 -8.791 -6.878 1.00 90.69 125 ASP A O 1
ATOM 950 N N . ALA A 1 126 ? -2.778 -7.806 -6.175 1.00 91.12 126 ALA A N 1
ATOM 951 C CA . ALA A 1 126 ? -2.460 -8.756 -5.105 1.00 91.12 126 ALA A CA 1
ATOM 952 C C . ALA A 1 126 ? -3.264 -8.526 -3.807 1.00 91.12 126 ALA A C 1
ATOM 954 O O . ALA A 1 126 ? -3.108 -9.284 -2.853 1.00 91.12 126 ALA A O 1
ATOM 955 N N . GLY A 1 127 ? -4.085 -7.471 -3.736 1.00 90.81 127 GLY A N 1
ATOM 956 C CA . GLY A 1 127 ? -4.885 -7.137 -2.555 1.00 90.81 127 GLY A CA 1
ATOM 957 C C . GLY A 1 127 ? -4.079 -6.631 -1.354 1.00 90.81 127 GLY A C 1
ATOM 958 O O . GLY A 1 127 ? -4.615 -6.586 -0.256 1.00 90.81 127 GLY A O 1
ATOM 959 N N . LEU A 1 128 ? -2.808 -6.254 -1.543 1.00 91.94 128 LEU A N 1
ATOM 960 C CA . LEU A 1 128 ? -1.932 -5.773 -0.463 1.00 91.94 128 LEU A CA 1
ATOM 961 C C . LEU A 1 128 ? -2.154 -4.300 -0.113 1.00 91.94 128 LEU A C 1
ATOM 963 O O . LEU A 1 128 ? -1.733 -3.857 0.950 1.00 91.94 128 LEU A O 1
ATOM 967 N N . ILE A 1 129 ? -2.729 -3.529 -1.037 1.00 93.12 129 ILE A N 1
ATOM 968 C CA . ILE A 1 129 ? -3.131 -2.140 -0.812 1.00 93.12 129 ILE A CA 1
ATOM 969 C C . ILE A 1 129 ? -4.451 -1.877 -1.530 1.00 93.12 129 ILE A C 1
ATOM 971 O O . ILE A 1 129 ? -4.689 -2.399 -2.623 1.00 93.12 129 ILE A O 1
ATOM 975 N N . ILE A 1 130 ? -5.264 -0.978 -0.985 1.00 90.81 130 ILE A N 1
ATOM 976 C CA . ILE A 1 130 ? -6.453 -0.471 -1.669 1.00 90.81 130 ILE A CA 1
ATOM 977 C C . ILE A 1 130 ? -6.173 0.940 -2.171 1.00 90.81 130 ILE A C 1
ATOM 979 O O . ILE A 1 130 ? -5.553 1.773 -1.513 1.00 90.81 130 ILE A O 1
ATOM 983 N N . ARG A 1 131 ? -6.627 1.234 -3.387 1.00 89.62 131 ARG A N 1
ATOM 984 C CA . ARG A 1 131 ? -6.495 2.567 -3.965 1.00 89.62 131 ARG A CA 1
ATOM 985 C C . ARG A 1 131 ? -7.782 3.355 -3.749 1.00 89.62 131 ARG A C 1
ATOM 987 O O . ARG A 1 131 ? -8.838 2.981 -4.255 1.00 89.62 131 ARG A O 1
ATOM 994 N N . ARG A 1 132 ? -7.677 4.462 -3.017 1.00 87.44 132 ARG A N 1
ATOM 995 C CA . ARG A 1 132 ? -8.768 5.411 -2.780 1.00 87.44 132 ARG A CA 1
ATOM 996 C C . ARG A 1 132 ? -8.621 6.576 -3.750 1.00 87.44 132 ARG A C 1
ATOM 998 O O . ARG A 1 132 ? -8.058 7.615 -3.408 1.00 87.44 132 ARG A O 1
ATOM 1005 N N . ASP A 1 133 ? -9.034 6.367 -4.996 1.00 84.38 133 ASP A N 1
ATOM 1006 C CA . ASP A 1 133 ? -8.942 7.411 -6.016 1.00 84.38 133 ASP A CA 1
ATOM 1007 C C . ASP A 1 133 ? -9.961 8.533 -5.752 1.00 84.38 133 ASP A C 1
ATOM 1009 O O . ASP A 1 133 ? -11.097 8.286 -5.353 1.00 84.38 133 ASP A O 1
ATOM 1013 N N . SER A 1 134 ? -9.550 9.778 -5.991 1.00 82.12 134 SER A N 1
ATOM 1014 C CA . SER A 1 134 ? -10.446 10.935 -5.947 1.00 82.12 134 SER A CA 1
ATOM 1015 C C . SER A 1 134 ? -11.102 11.191 -7.311 1.00 82.12 134 SER A C 1
ATOM 1017 O O . SER A 1 134 ? -10.573 10.757 -8.342 1.00 82.12 134 SER A O 1
ATOM 1019 N N . PRO A 1 135 ? -12.183 11.995 -7.365 1.00 78.12 135 PRO A N 1
ATOM 1020 C CA . PRO A 1 135 ? -12.843 12.364 -8.620 1.00 78.12 135 PRO A CA 1
ATOM 1021 C C . PRO A 1 135 ? -11.955 13.098 -9.634 1.00 78.12 135 PRO A C 1
ATOM 1023 O O . PRO A 1 135 ? -12.334 13.212 -10.792 1.00 78.12 135 PRO A O 1
ATOM 1026 N N . ASN A 1 136 ? -10.797 13.626 -9.223 1.00 79.69 136 ASN A N 1
ATOM 1027 C CA . ASN A 1 136 ? -9.842 14.308 -10.103 1.00 79.69 136 ASN A CA 1
ATOM 1028 C C . ASN A 1 136 ? -8.512 13.543 -10.257 1.00 79.69 136 ASN A C 1
ATOM 1030 O O . ASN A 1 136 ? -7.563 14.068 -10.841 1.00 79.69 136 ASN A O 1
ATOM 1034 N N . GLY A 1 137 ? -8.418 12.329 -9.702 1.00 75.31 137 GLY A N 1
ATOM 1035 C CA . GLY A 1 137 ? -7.221 11.491 -9.742 1.00 75.31 137 GLY A CA 1
ATOM 1036 C C . GLY A 1 137 ? -6.048 11.982 -8.884 1.00 75.31 137 GLY A C 1
ATOM 1037 O O . GLY A 1 137 ? -4.965 11.393 -8.947 1.00 75.31 137 GLY A O 1
ATOM 1038 N N . LYS A 1 138 ? -6.223 13.046 -8.085 1.00 84.19 138 LYS A N 1
ATOM 1039 C CA . LYS A 1 138 ? -5.212 13.535 -7.133 1.00 84.19 138 LYS A CA 1
ATOM 1040 C C . LYS A 1 138 ? -5.321 12.802 -5.796 1.00 84.19 138 LYS A C 1
ATOM 1042 O O . LYS A 1 138 ? -6.367 12.255 -5.458 1.00 84.19 138 LYS A O 1
ATOM 1047 N N . ARG A 1 139 ? -4.238 12.814 -5.020 1.00 86.56 139 ARG A N 1
ATOM 1048 C CA . ARG A 1 139 ? -4.196 12.267 -3.657 1.00 86.56 139 ARG A CA 1
ATOM 1049 C C . ARG A 1 139 ? -4.169 13.426 -2.673 1.00 86.56 139 ARG A C 1
ATOM 1051 O O . ARG A 1 139 ? -3.327 14.308 -2.827 1.00 86.56 139 ARG A O 1
ATOM 1058 N N . PHE A 1 140 ? -5.110 13.455 -1.742 1.00 80.44 140 PHE A N 1
ATOM 1059 C CA . PHE A 1 140 ? -5.231 14.492 -0.722 1.00 80.44 140 PHE A CA 1
ATOM 1060 C C . PHE A 1 140 ? -6.161 14.015 0.396 1.00 80.44 140 PHE A C 1
ATOM 1062 O O . PHE A 1 140 ? -7.021 13.163 0.173 1.00 80.44 140 PHE A O 1
ATOM 1069 N N . ALA A 1 141 ? -6.006 14.602 1.578 1.00 79.94 141 ALA A N 1
ATOM 1070 C CA . ALA A 1 141 ? -7.000 14.533 2.638 1.00 79.94 141 ALA A CA 1
ATOM 1071 C C . ALA A 1 141 ? -7.866 15.798 2.591 1.00 79.94 141 ALA A C 1
ATOM 1073 O O . ALA A 1 141 ? -7.341 16.907 2.458 1.00 79.94 141 ALA A O 1
ATOM 1074 N N . ARG A 1 142 ? -9.185 15.639 2.670 1.00 76.94 142 ARG A N 1
ATOM 1075 C CA . ARG A 1 142 ? -10.129 16.730 2.887 1.00 76.94 142 ARG A CA 1
ATOM 1076 C C . ARG A 1 142 ? -10.380 16.833 4.382 1.00 76.94 142 ARG A C 1
ATOM 1078 O O . ARG A 1 142 ? -10.713 15.839 5.020 1.00 76.94 142 ARG A O 1
ATOM 1085 N N . ARG A 1 143 ? -10.204 18.036 4.918 1.00 75.81 143 ARG A N 1
ATOM 1086 C CA . ARG A 1 143 ? -10.534 18.347 6.305 1.00 75.81 143 ARG A CA 1
ATOM 1087 C C . ARG A 1 143 ? -11.877 19.060 6.362 1.00 75.81 143 ARG A C 1
ATOM 1089 O O . ARG A 1 143 ? -12.138 19.910 5.507 1.00 75.81 143 ARG A O 1
ATOM 1096 N N . GLY A 1 144 ? -12.687 18.695 7.343 1.00 68.44 144 GLY A N 1
ATOM 1097 C CA . GLY A 1 144 ? -13.969 19.317 7.632 1.00 68.44 144 GLY A CA 1
ATOM 1098 C C . GLY A 1 144 ? -13.846 20.698 8.251 1.00 68.44 144 GLY A C 1
ATOM 1099 O O . GLY A 1 144 ? -12.746 21.196 8.506 1.00 68.44 144 GLY A O 1
ATOM 1100 N N . GLN A 1 145 ? -14.993 21.305 8.561 1.00 61.44 145 GLN A N 1
ATOM 1101 C CA . GLN A 1 145 ? -15.045 22.612 9.233 1.00 61.44 145 GLN A CA 1
ATOM 1102 C C . GLN A 1 145 ? -14.360 22.609 10.612 1.00 61.44 145 GLN A C 1
ATOM 1104 O O . GLN A 1 145 ? -13.885 23.653 11.049 1.00 61.44 145 GLN A O 1
ATOM 1109 N N . GLY A 1 146 ? -14.254 21.446 11.262 1.00 64.00 146 GLY A N 1
ATOM 1110 C CA . GLY A 1 146 ? -13.557 21.269 12.541 1.00 64.00 146 GLY A CA 1
ATOM 1111 C C . GLY A 1 146 ? -12.047 21.023 12.441 1.00 64.00 146 GLY A C 1
ATOM 1112 O O . GLY A 1 146 ? -11.408 20.829 13.466 1.00 64.00 146 GLY A O 1
ATOM 1113 N N . GLY A 1 147 ? -11.456 20.999 11.239 1.00 61.44 147 GLY A N 1
ATOM 1114 C CA . GLY A 1 147 ? -10.027 20.702 11.046 1.00 61.44 147 GLY A CA 1
ATOM 1115 C C . GLY A 1 147 ? -9.673 19.209 11.034 1.00 61.44 147 GLY A C 1
ATOM 1116 O O . GLY A 1 147 ? -8.567 18.852 10.622 1.00 61.44 147 GLY A O 1
ATOM 1117 N N . GLU A 1 148 ? -10.626 18.352 11.389 1.00 64.25 148 GLU A N 1
ATOM 1118 C CA . GLU A 1 148 ? -10.518 16.898 11.319 1.00 64.25 148 GLU A CA 1
ATOM 1119 C C . GLU A 1 148 ? -10.580 16.369 9.885 1.00 64.25 148 GLU A C 1
ATOM 1121 O O . GLU A 1 148 ? -11.216 16.971 9.018 1.00 64.25 148 GLU A O 1
ATOM 1126 N N . ILE A 1 149 ? -9.911 15.246 9.611 1.00 64.31 149 ILE A N 1
ATOM 1127 C CA . ILE A 1 149 ? -9.926 14.612 8.283 1.00 64.31 149 ILE A CA 1
ATOM 1128 C C . ILE A 1 149 ? -11.284 13.926 8.073 1.00 64.31 149 ILE A C 1
ATOM 1130 O O . ILE A 1 149 ? -11.585 12.937 8.730 1.00 64.31 149 ILE A O 1
ATOM 1134 N N . GLU A 1 150 ? -12.079 14.437 7.131 1.00 68.69 150 GLU A N 1
ATOM 1135 C CA . GLU A 1 150 ? -13.381 13.870 6.748 1.00 68.69 150 GLU A CA 1
ATOM 1136 C C . GLU A 1 150 ? -13.244 12.827 5.632 1.00 68.69 150 GLU A C 1
ATOM 1138 O O . GLU A 1 150 ? -13.853 11.766 5.696 1.00 68.69 150 GLU A O 1
ATOM 1143 N N . ASP A 1 151 ? -12.408 13.098 4.623 1.00 71.31 151 ASP A N 1
ATOM 1144 C CA . ASP A 1 151 ? -12.151 12.166 3.520 1.00 71.31 151 ASP A CA 1
ATOM 1145 C C . ASP A 1 151 ? -10.647 12.042 3.258 1.00 71.31 151 ASP A C 1
ATOM 1147 O O . ASP A 1 151 ? -9.925 13.040 3.214 1.00 71.31 151 ASP A O 1
ATOM 1151 N N . ALA A 1 152 ? -10.170 10.830 2.972 1.00 81.19 152 ALA A N 1
ATOM 1152 C CA . ALA A 1 152 ? -8.793 10.589 2.545 1.00 81.19 152 ALA A CA 1
ATOM 1153 C C . ALA A 1 152 ? -8.739 9.861 1.193 1.00 81.19 152 ALA A C 1
ATOM 1155 O O . ALA A 1 152 ? -9.267 8.755 1.034 1.00 81.19 152 ALA A O 1
ATOM 1156 N N . PHE A 1 153 ? -8.054 10.476 0.223 1.00 84.06 153 PHE A N 1
ATOM 1157 C CA . PHE A 1 153 ? -7.809 9.931 -1.113 1.00 84.06 153 PHE A CA 1
ATOM 1158 C C . PHE A 1 153 ? -6.317 9.638 -1.298 1.00 84.06 153 PHE A C 1
ATOM 1160 O O . PHE A 1 153 ? -5.482 10.546 -1.282 1.00 84.06 153 PHE A O 1
ATOM 1167 N N . GLY A 1 154 ? -5.969 8.369 -1.494 1.00 88.38 154 GLY A N 1
ATOM 1168 C CA . GLY A 1 154 ? -4.594 7.882 -1.445 1.00 88.38 154 GLY A CA 1
ATOM 1169 C C . GLY A 1 154 ? -4.493 6.362 -1.577 1.00 88.38 154 GLY A C 1
ATOM 1170 O O . GLY A 1 154 ? -5.213 5.744 -2.362 1.00 88.38 154 GLY A O 1
ATOM 1171 N N . PHE A 1 155 ? -3.570 5.774 -0.824 1.00 90.88 155 PHE A N 1
ATOM 1172 C CA . PHE A 1 155 ? -3.398 4.333 -0.683 1.00 90.88 155 PHE A CA 1
ATOM 1173 C C . PHE A 1 155 ? -3.754 3.929 0.735 1.00 90.88 155 PHE A C 1
ATOM 1175 O O . PHE A 1 155 ? -3.185 4.459 1.681 1.00 90.88 155 PHE A O 1
ATOM 1182 N N . ASP A 1 156 ? -4.693 3.012 0.846 1.00 90.25 156 ASP A N 1
ATOM 1183 C CA . ASP A 1 156 ? -5.152 2.418 2.087 1.00 90.25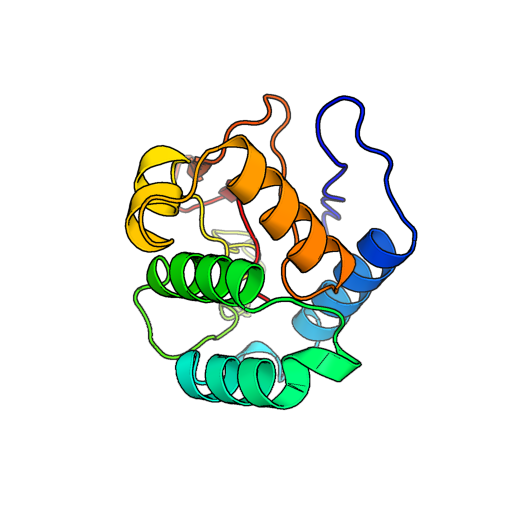 156 ASP A CA 1
ATOM 1184 C C . ASP A 1 156 ? -4.344 1.141 2.342 1.00 90.25 156 ASP A C 1
ATOM 1186 O O . ASP A 1 156 ? -4.179 0.313 1.437 1.00 90.25 156 ASP A O 1
ATOM 1190 N N . LEU A 1 157 ? -3.761 1.065 3.537 1.00 89.06 157 LEU A N 1
ATOM 1191 C CA . LEU A 1 157 ? -2.835 0.021 3.982 1.00 89.06 157 LEU A CA 1
ATOM 1192 C C . LEU A 1 157 ? -3.484 -0.954 4.980 1.00 89.06 157 LEU A C 1
ATOM 1194 O O . LEU A 1 157 ? -2.758 -1.691 5.646 1.00 89.06 157 LEU A O 1
ATOM 1198 N N . THR A 1 158 ? -4.813 -0.898 5.110 1.00 84.12 158 THR A N 1
ATOM 1199 C CA . THR A 1 158 ? -5.618 -1.735 6.010 1.00 84.12 158 THR A CA 1
ATOM 1200 C C . THR A 1 158 ? -5.806 -3.151 5.479 1.00 84.12 158 THR A C 1
ATOM 1202 O O . THR A 1 158 ? -6.177 -3.291 4.289 1.00 84.12 158 THR A O 1
#

Secondary st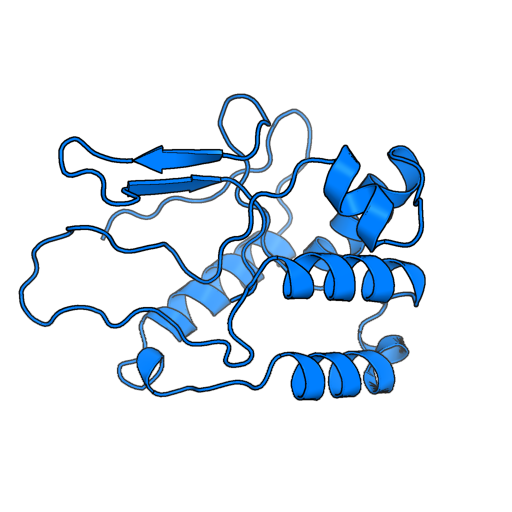ructure (DSSP, 8-state):
------PPSTTPPPPHHHHHHHHHHHHHHHSTTTTT--EEHHHHHHHHHHTTTTTT--HHHHHHHHHHHTTS-SSEE-PPP--SS--------SSEE---HHHHHHHTTS--HHHHHHHHHHHHHTTSSEEE--TTS--EEEE-TTSSEEEEEEEE--

Radius of gyration: 15.61 Å; chains: 1; bounding box: 38×40×39 Å